Protein AF-A0A3B9WRU8-F1 (afdb_monomer)

pLDDT: mean 77.59, std 15.89, range [41.5, 97.25]

Solvent-accessible surface area (backbone atoms only — not comparable to full-atom values): 5248 Å² total; per-residue (Å²): 134,87,85,60,72,86,74,45,99,39,64,89,40,78,70,48,39,54,50,51,56,61,52,71,75,49,79,73,84,60,57,68,58,54,49,52,52,49,48,37,61,75,38,74,68,44,97,66,76,80,82,76,59,68,67,61,54,55,51,48,65,65,44,48,62,54,52,48,51,52,48,28,68,75,66,73,45,86,76,76,85,129

Sequence (82 aa):
MSNNPDEQPFSGIPLFGDLAKAMAGQGPLQWDVARQVAISTATNGTNTEANVDPSSRVGLEQLAPIADMHVRNYTGLTTGSG

Mean predicted aligned error: 13.51 Å

Secondary structure (DSSP, 8-state):
----GGG-TTTTSHHHHHHHHHHHTSSS--HHHHHHHHHHHHTTT-S-PPPPPHHHHHHHHHHHHHHHHHHHHHH-S--S--

Structure (mmCIF, N/CA/C/O backbone):
data_AF-A0A3B9WRU8-F1
#
_entry.id   AF-A0A3B9WRU8-F1
#
loop_
_atom_site.group_PDB
_atom_site.id
_atom_site.type_symbol
_atom_site.label_atom_id
_atom_site.label_alt_id
_atom_site.label_comp_id
_atom_site.label_asym_id
_atom_site.label_entity_id
_atom_site.label_seq_id
_atom_site.pdbx_PDB_ins_code
_atom_site.Cartn_x
_atom_site.Cartn_y
_atom_site.Cartn_z
_atom_site.occupancy
_atom_site.B_iso_or_equiv
_atom_site.auth_seq_id
_atom_site.auth_comp_id
_atom_site.auth_asym_id
_atom_site.auth_atom_id
_atom_site.pdbx_PDB_model_num
ATOM 1 N N . MET A 1 1 ? 22.463 -29.451 5.291 1.00 41.50 1 MET A N 1
ATOM 2 C CA . MET A 1 1 ? 21.745 -28.209 4.936 1.00 41.50 1 MET A CA 1
ATOM 3 C C . MET A 1 1 ? 21.335 -28.380 3.482 1.00 41.50 1 MET A C 1
ATOM 5 O O . MET A 1 1 ? 22.220 -28.447 2.641 1.00 41.50 1 MET A O 1
ATOM 9 N N . SER A 1 2 ? 20.057 -28.669 3.223 1.00 44.09 2 SER A N 1
ATOM 10 C CA . SER A 1 2 ? 19.575 -29.047 1.886 1.00 44.09 2 SER A CA 1
ATOM 11 C C . SER A 1 2 ? 19.521 -27.804 1.003 1.00 44.09 2 SER A C 1
ATOM 13 O O . SER A 1 2 ? 18.898 -26.822 1.386 1.00 44.09 2 SER A O 1
ATOM 15 N N . ASN A 1 3 ? 20.214 -27.822 -0.132 1.00 54.88 3 ASN A N 1
ATOM 16 C CA . ASN A 1 3 ? 20.192 -26.749 -1.123 1.00 54.88 3 ASN A CA 1
ATOM 17 C C . ASN A 1 3 ? 19.218 -27.183 -2.227 1.00 54.88 3 ASN A C 1
ATOM 19 O O . ASN A 1 3 ? 19.648 -27.659 -3.276 1.00 54.88 3 ASN A O 1
ATOM 23 N N . ASN A 1 4 ? 17.912 -27.155 -1.932 1.00 51.47 4 ASN A N 1
ATOM 24 C CA . ASN A 1 4 ? 16.877 -27.522 -2.896 1.00 51.47 4 ASN A CA 1
ATOM 25 C C . ASN A 1 4 ? 16.628 -26.329 -3.839 1.00 51.47 4 ASN A C 1
ATOM 27 O O . ASN A 1 4 ? 16.177 -25.278 -3.383 1.00 51.47 4 ASN A O 1
ATOM 31 N N . PRO A 1 5 ? 16.905 -26.450 -5.149 1.00 53.09 5 PRO A N 1
ATOM 32 C CA . PRO A 1 5 ? 16.703 -25.362 -6.112 1.00 53.09 5 PRO A CA 1
ATOM 33 C C . PRO A 1 5 ? 15.221 -24.997 -6.313 1.00 53.09 5 PRO A C 1
ATOM 35 O O . PRO A 1 5 ? 14.923 -23.901 -6.785 1.00 53.09 5 PRO A O 1
ATOM 38 N N . ASP A 1 6 ? 14.306 -25.877 -5.900 1.00 54.66 6 ASP A N 1
ATOM 39 C CA . ASP A 1 6 ? 12.854 -25.669 -5.947 1.00 54.66 6 ASP A CA 1
ATOM 40 C C . ASP A 1 6 ? 12.333 -24.741 -4.833 1.00 54.66 6 ASP A C 1
ATOM 42 O O . ASP A 1 6 ? 11.208 -24.256 -4.910 1.00 54.66 6 ASP A O 1
ATOM 46 N N . GLU A 1 7 ? 13.148 -24.446 -3.814 1.00 56.72 7 GLU A N 1
ATOM 47 C CA . GLU A 1 7 ? 12.805 -23.505 -2.735 1.00 56.72 7 GLU A CA 1
ATOM 48 C C . GLU A 1 7 ? 13.220 -22.058 -3.049 1.00 56.72 7 GLU A C 1
ATOM 50 O O . GLU A 1 7 ? 13.007 -21.162 -2.234 1.00 56.72 7 GLU A O 1
ATOM 55 N N . GLN A 1 8 ? 13.810 -21.795 -4.221 1.00 61.03 8 GLN A N 1
ATOM 56 C CA . GLN A 1 8 ? 14.170 -20.440 -4.628 1.00 61.03 8 GLN A CA 1
ATOM 57 C C . GLN A 1 8 ? 12.938 -19.770 -5.251 1.00 61.03 8 GLN A C 1
ATOM 59 O O . GLN A 1 8 ? 12.560 -20.146 -6.362 1.00 61.03 8 GLN A O 1
ATOM 64 N N . PRO A 1 9 ? 12.327 -18.757 -4.602 1.00 56.38 9 PRO A N 1
ATOM 65 C CA . PRO A 1 9 ? 11.018 -18.193 -4.972 1.00 56.38 9 PRO A CA 1
ATOM 66 C C . PRO A 1 9 ? 10.985 -17.482 -6.341 1.00 56.38 9 PRO A C 1
ATOM 68 O O . PRO A 1 9 ? 9.993 -16.848 -6.693 1.00 56.38 9 PRO A O 1
ATOM 71 N N . PHE A 1 10 ? 1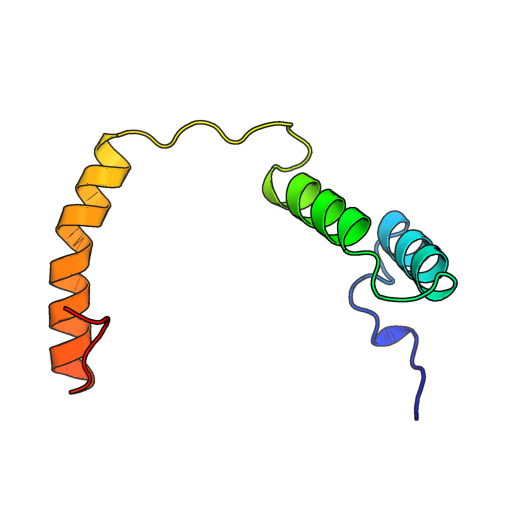2.062 -17.596 -7.122 1.00 59.22 10 PHE A N 1
ATOM 72 C CA . PHE A 1 10 ? 12.268 -16.939 -8.404 1.00 59.22 10 PHE A CA 1
ATOM 73 C C . PHE A 1 10 ? 12.852 -17.855 -9.498 1.00 59.22 10 PHE A C 1
ATOM 75 O O . PHE A 1 10 ? 13.164 -17.369 -10.585 1.00 59.22 10 PHE A O 1
ATOM 82 N N . SER A 1 11 ? 12.990 -19.168 -9.259 1.00 56.59 11 SER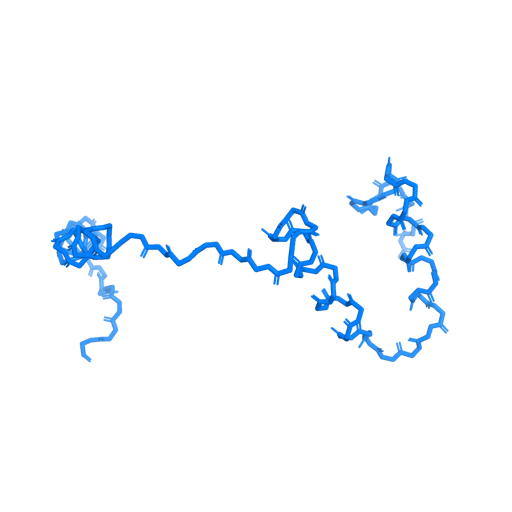 A N 1
ATOM 83 C CA . SER A 1 11 ? 13.576 -20.125 -10.221 1.00 56.59 11 SER A CA 1
ATOM 84 C C . SER A 1 11 ? 12.779 -20.276 -11.529 1.00 56.59 11 SER A C 1
ATOM 86 O O . SER A 1 11 ? 13.334 -20.699 -12.540 1.00 56.59 11 SER A O 1
ATOM 88 N N . GLY A 1 12 ? 11.498 -19.888 -11.535 1.00 54.41 12 GLY A N 1
ATOM 89 C CA . GLY A 1 12 ? 10.615 -19.913 -12.708 1.00 54.41 12 GLY A CA 1
ATOM 90 C C . GLY A 1 12 ? 10.605 -18.637 -13.559 1.00 54.41 12 GLY A C 1
ATOM 91 O O . GLY A 1 12 ? 9.917 -18.608 -14.577 1.00 54.41 12 GLY A O 1
ATOM 92 N N . ILE A 1 13 ? 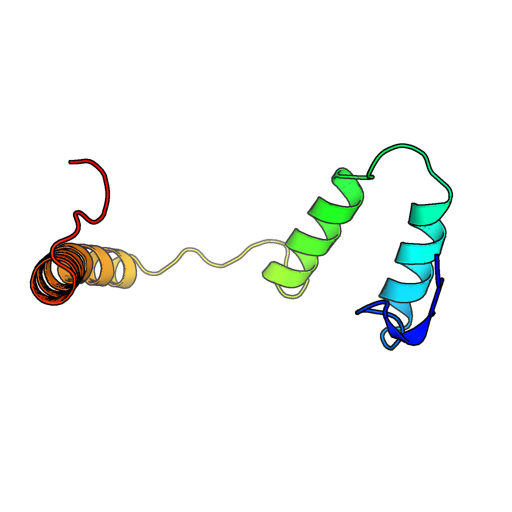11.337 -17.582 -13.174 1.00 60.56 13 ILE A N 1
ATOM 93 C CA . ILE A 1 13 ? 11.436 -16.339 -13.954 1.00 60.56 13 ILE A CA 1
ATOM 94 C C . ILE A 1 13 ? 12.874 -16.242 -14.486 1.00 60.56 13 ILE A C 1
ATOM 96 O O . ILE A 1 13 ? 13.777 -15.959 -13.696 1.00 60.56 13 ILE A O 1
ATOM 100 N N . PRO A 1 14 ? 13.117 -16.460 -15.797 1.00 58.12 14 PRO A N 1
ATOM 101 C CA . PRO A 1 14 ? 14.466 -16.606 -16.363 1.00 58.12 14 PRO A CA 1
ATOM 102 C C . PRO A 1 14 ? 15.432 -15.478 -15.978 1.00 58.12 14 PRO A C 1
ATOM 104 O O . PRO A 1 14 ? 16.607 -15.720 -15.733 1.00 58.12 14 PRO A O 1
ATOM 107 N N . LEU A 1 15 ? 14.921 -14.250 -15.839 1.00 67.56 15 LEU A N 1
ATOM 108 C CA . LEU A 1 15 ? 15.714 -13.087 -15.444 1.00 67.56 15 LEU A CA 1
ATOM 109 C C . LEU A 1 15 ? 16.167 -13.124 -13.973 1.00 67.56 15 LEU A C 1
ATOM 111 O O . LEU A 1 15 ? 17.283 -12.717 -13.663 1.00 67.56 15 LEU A O 1
ATOM 115 N N . PHE A 1 16 ? 15.325 -13.604 -13.055 1.00 61.91 16 PHE A N 1
ATOM 116 C CA . PHE A 1 16 ? 15.620 -13.559 -11.621 1.00 61.91 16 PHE A CA 1
ATOM 117 C C . PHE A 1 16 ? 16.510 -14.717 -11.163 1.00 61.91 16 PHE A C 1
ATOM 119 O O . PHE A 1 16 ? 17.324 -14.524 -10.262 1.00 61.91 16 PHE A O 1
ATOM 126 N N . GLY A 1 17 ? 16.399 -15.896 -11.784 1.00 64.25 17 GLY A N 1
ATOM 127 C CA . GLY A 1 17 ? 17.266 -17.041 -11.481 1.00 64.25 17 GLY A CA 1
ATOM 128 C C . GLY A 1 17 ? 18.735 -16.791 -11.842 1.00 64.25 17 GLY A C 1
ATOM 129 O O . GLY A 1 17 ? 19.635 -17.118 -11.064 1.00 64.25 17 GLY A O 1
ATOM 130 N N . ASP A 1 18 ? 18.982 -16.141 -12.982 1.00 68.06 18 ASP A N 1
ATOM 131 C CA . ASP A 1 18 ? 20.333 -15.771 -13.413 1.00 68.06 18 ASP A CA 1
ATOM 132 C C . ASP A 1 18 ? 20.891 -14.588 -12.607 1.00 68.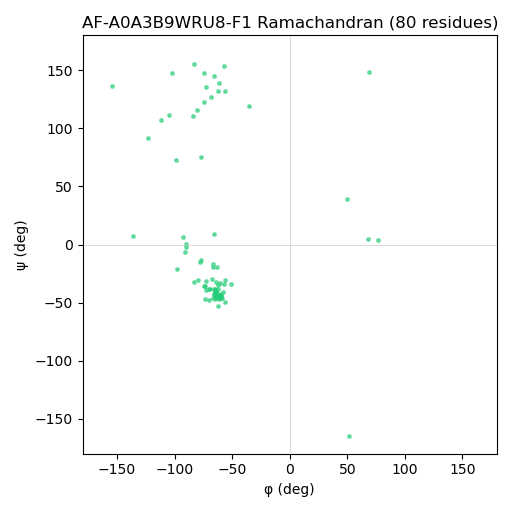06 18 ASP A C 1
ATOM 134 O O . ASP A 1 18 ? 22.067 -14.595 -12.238 1.00 68.06 18 ASP A O 1
ATOM 138 N N . LEU A 1 19 ? 20.040 -13.626 -12.222 1.00 66.38 19 LEU A N 1
ATOM 139 C CA . LEU A 1 19 ? 20.411 -12.547 -11.300 1.00 66.38 19 LEU A CA 1
ATOM 140 C C . LEU A 1 19 ? 20.780 -13.098 -9.912 1.00 66.38 19 LEU A C 1
ATOM 142 O O . LEU A 1 19 ? 21.787 -12.700 -9.332 1.00 66.38 19 LEU A O 1
ATOM 146 N N . ALA A 1 20 ? 20.006 -14.051 -9.387 1.00 66.25 20 ALA A N 1
ATOM 147 C CA . ALA A 1 20 ? 20.270 -14.690 -8.100 1.00 66.25 20 ALA A CA 1
ATOM 148 C C . ALA A 1 20 ? 21.597 -15.465 -8.104 1.00 66.25 20 ALA A C 1
ATOM 150 O O . ALA A 1 20 ? 22.376 -15.350 -7.157 1.00 66.25 20 ALA A O 1
ATOM 151 N N . LYS A 1 21 ? 21.905 -16.192 -9.187 1.00 67.50 21 LYS A N 1
ATOM 152 C CA . LYS A 1 21 ? 23.209 -16.855 -9.363 1.00 67.50 21 LYS A CA 1
ATOM 153 C C . LYS A 1 21 ? 24.366 -15.864 -9.474 1.00 67.50 21 LYS A C 1
ATOM 155 O O . LYS A 1 21 ? 25.413 -16.104 -8.878 1.00 67.50 21 LYS A O 1
ATOM 160 N N . ALA A 1 22 ? 24.187 -14.759 -10.198 1.00 64.25 22 ALA A N 1
ATOM 161 C CA . ALA A 1 22 ? 25.204 -13.715 -10.318 1.00 64.25 22 ALA A CA 1
ATOM 162 C C . ALA A 1 22 ? 25.473 -13.015 -8.971 1.00 64.25 22 ALA A C 1
ATOM 164 O O . ALA A 1 22 ? 26.624 -12.752 -8.629 1.00 64.25 22 ALA A O 1
ATOM 165 N N . MET A 1 23 ? 24.428 -12.790 -8.167 1.00 62.03 23 MET A N 1
ATOM 166 C CA . MET A 1 23 ? 24.543 -12.202 -6.830 1.00 62.03 23 MET A CA 1
ATOM 167 C C . MET A 1 23 ? 25.151 -13.159 -5.795 1.00 62.03 23 MET A C 1
ATOM 169 O O . MET A 1 23 ? 25.849 -12.704 -4.893 1.00 62.03 23 MET A O 1
ATOM 173 N N . ALA A 1 24 ? 24.937 -14.472 -5.931 1.00 64.50 24 ALA A N 1
ATOM 174 C CA . ALA A 1 24 ? 25.441 -15.480 -4.994 1.00 64.50 24 ALA A CA 1
ATOM 175 C C . ALA A 1 24 ? 26.979 -15.616 -4.984 1.00 64.50 24 ALA A C 1
ATOM 177 O O . ALA A 1 24 ? 27.538 -16.138 -4.021 1.00 64.50 24 ALA A O 1
ATOM 178 N N . GLY A 1 25 ? 27.669 -15.153 -6.034 1.00 62.69 25 GLY A N 1
ATOM 179 C CA . GLY A 1 25 ? 29.133 -15.199 -6.144 1.00 62.69 25 GLY A CA 1
ATOM 180 C C . GLY A 1 25 ? 29.873 -13.960 -5.620 1.00 62.69 25 GLY A C 1
ATOM 181 O O . GLY A 1 25 ? 31.102 -13.961 -5.587 1.00 62.69 25 GLY A O 1
ATOM 182 N N . GLN A 1 26 ? 29.163 -12.898 -5.229 1.00 58.12 26 GLN A N 1
ATOM 183 C CA . GLN A 1 26 ? 29.743 -11.585 -4.929 1.00 58.12 26 GLN A CA 1
ATOM 184 C C . GLN A 1 26 ? 29.402 -11.126 -3.507 1.00 58.12 26 GLN A C 1
ATOM 186 O O . GLN A 1 26 ? 28.416 -10.428 -3.312 1.00 58.12 26 GLN A O 1
ATOM 191 N N . GLY A 1 27 ? 30.273 -11.455 -2.546 1.00 62.66 27 GLY A N 1
ATOM 192 C CA . GLY A 1 27 ? 30.424 -10.719 -1.282 1.00 62.66 27 GLY A CA 1
ATOM 193 C C . GLY A 1 27 ? 29.141 -10.459 -0.464 1.00 62.66 27 GLY A C 1
ATOM 194 O O . GLY A 1 27 ? 28.132 -11.131 -0.651 1.00 62.66 27 GLY A O 1
ATOM 195 N N . PRO A 1 28 ? 29.175 -9.538 0.518 1.00 67.25 28 PRO A N 1
ATOM 196 C CA . PRO A 1 28 ? 27.997 -9.185 1.311 1.00 67.25 28 PRO A CA 1
ATOM 197 C C . PRO A 1 28 ? 26.834 -8.694 0.436 1.00 67.25 28 PRO A C 1
ATOM 199 O O . PRO A 1 28 ? 27.050 -8.166 -0.652 1.00 67.25 28 PRO A O 1
ATOM 202 N N . LEU A 1 29 ? 25.608 -8.873 0.946 1.00 68.88 29 LEU A N 1
ATOM 203 C CA . LEU A 1 29 ? 24.335 -8.582 0.276 1.00 68.88 29 LEU A CA 1
ATOM 204 C C . LEU A 1 29 ? 24.416 -7.340 -0.631 1.00 68.88 29 LEU A C 1
ATOM 206 O O . LEU A 1 29 ? 24.668 -6.229 -0.156 1.00 68.88 29 LEU A O 1
ATOM 210 N N . GLN A 1 30 ? 24.173 -7.523 -1.930 1.00 76.19 30 GLN A N 1
ATOM 211 C CA . GLN A 1 30 ? 24.208 -6.437 -2.910 1.00 76.19 30 GLN A CA 1
ATOM 212 C C . GLN A 1 30 ? 22.939 -5.576 -2.818 1.00 76.19 30 GLN A C 1
ATOM 214 O O . GLN A 1 30 ? 22.029 -5.669 -3.642 1.00 76.19 30 GLN A O 1
ATOM 219 N N . TRP A 1 31 ? 22.869 -4.734 -1.784 1.00 81.31 31 TRP A N 1
ATOM 220 C CA . TRP A 1 31 ? 21.723 -3.868 -1.484 1.00 81.31 31 TRP A CA 1
ATOM 221 C C . TRP A 1 31 ? 21.322 -2.942 -2.634 1.00 81.31 31 TRP A C 1
ATOM 223 O O . TRP A 1 31 ? 20.140 -2.635 -2.781 1.00 81.31 31 TRP A O 1
ATOM 233 N N . ASP A 1 32 ? 22.274 -2.521 -3.464 1.00 81.56 32 ASP A N 1
ATOM 234 C CA . ASP A 1 32 ? 21.979 -1.674 -4.620 1.00 81.56 32 ASP A CA 1
ATOM 235 C C . ASP A 1 32 ? 21.206 -2.432 -5.703 1.00 81.56 32 ASP A C 1
ATOM 237 O O . ASP A 1 32 ? 20.251 -1.888 -6.259 1.00 81.56 32 ASP A O 1
ATOM 241 N N . VAL A 1 33 ? 21.535 -3.707 -5.931 1.00 83.44 33 VAL A N 1
ATOM 242 C CA . VAL A 1 33 ? 20.779 -4.573 -6.848 1.00 83.44 33 VAL A CA 1
ATOM 243 C C . VAL A 1 33 ? 19.384 -4.836 -6.286 1.00 83.44 33 VAL A C 1
ATOM 245 O O . VAL A 1 33 ? 18.394 -4.650 -6.991 1.00 83.44 33 VAL A O 1
ATOM 248 N N . ALA A 1 34 ? 19.278 -5.172 -4.996 1.00 84.19 34 ALA A N 1
ATOM 249 C CA . ALA A 1 34 ? 17.985 -5.362 -4.338 1.00 84.19 34 ALA A CA 1
ATOM 250 C C . ALA A 1 34 ? 17.097 -4.106 -4.431 1.00 84.19 34 ALA A C 1
ATOM 252 O O . ALA A 1 34 ? 15.904 -4.209 -4.716 1.00 84.19 34 ALA A O 1
ATOM 253 N N . ARG A 1 35 ? 17.677 -2.909 -4.263 1.00 85.88 35 ARG A N 1
ATOM 254 C CA . ARG A 1 35 ? 16.964 -1.633 -4.409 1.00 85.88 35 ARG A CA 1
ATOM 255 C C . ARG A 1 35 ? 16.476 -1.411 -5.840 1.00 85.88 35 ARG A C 1
ATOM 257 O O . ARG A 1 35 ? 15.327 -1.021 -6.023 1.00 85.88 35 ARG A O 1
ATOM 264 N N . GLN A 1 36 ? 17.312 -1.661 -6.848 1.00 84.75 36 GLN A N 1
ATOM 265 C CA . GLN A 1 36 ? 16.920 -1.507 -8.255 1.00 84.75 36 GLN A CA 1
ATOM 266 C C . GLN A 1 36 ? 15.800 -2.479 -8.650 1.00 84.75 36 GLN A C 1
ATOM 268 O O . GLN A 1 36 ? 14.849 -2.092 -9.331 1.00 84.75 36 GLN A O 1
ATOM 273 N N . VAL A 1 37 ? 15.864 -3.724 -8.171 1.00 85.94 37 VAL A N 1
ATOM 274 C CA . VAL A 1 37 ? 14.802 -4.720 -8.375 1.00 85.94 37 VAL A CA 1
ATOM 275 C C . VAL A 1 37 ? 13.505 -4.289 -7.686 1.00 85.94 37 VAL A C 1
ATOM 277 O O . VAL A 1 37 ? 12.442 -4.332 -8.302 1.00 85.94 37 VAL A O 1
ATOM 280 N N . ALA A 1 3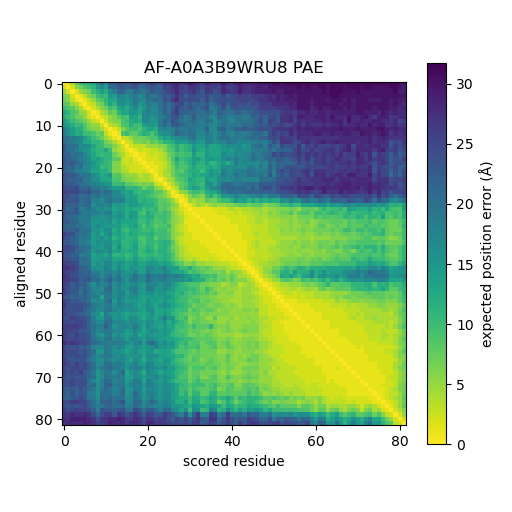8 ? 13.576 -3.814 -6.439 1.00 85.88 38 ALA A N 1
ATOM 281 C CA . ALA A 1 38 ? 12.406 -3.328 -5.713 1.00 85.88 38 ALA A CA 1
ATOM 282 C C . ALA A 1 38 ? 11.745 -2.132 -6.415 1.00 85.88 38 ALA A C 1
ATOM 284 O O . ALA A 1 38 ? 10.532 -2.144 -6.599 1.00 85.88 38 ALA A O 1
ATOM 285 N N . ILE A 1 39 ? 12.531 -1.143 -6.862 1.00 86.88 39 ILE A N 1
ATOM 286 C CA . ILE A 1 39 ? 12.014 0.024 -7.596 1.00 86.88 39 ILE A CA 1
ATOM 287 C C . ILE A 1 39 ? 11.360 -0.423 -8.903 1.00 86.88 39 ILE A C 1
ATOM 289 O O . ILE A 1 39 ? 10.197 -0.114 -9.121 1.00 86.88 39 ILE A O 1
ATOM 293 N N . SER A 1 40 ? 12.064 -1.194 -9.738 1.00 86.25 40 SER A N 1
ATOM 294 C CA . SER A 1 40 ? 11.529 -1.642 -11.034 1.00 86.25 40 SER A CA 1
ATOM 295 C C . SER A 1 40 ? 10.262 -2.490 -10.902 1.00 86.25 40 SER A C 1
ATOM 297 O O . SER A 1 40 ? 9.374 -2.397 -11.747 1.00 86.25 40 SER A O 1
ATOM 299 N N . THR A 1 41 ? 10.149 -3.282 -9.834 1.00 86.69 41 THR A N 1
ATOM 300 C CA . THR A 1 41 ? 8.943 -4.070 -9.552 1.00 86.69 41 THR A CA 1
ATOM 301 C C . THR A 1 41 ? 7.801 -3.183 -9.060 1.00 86.69 41 THR A C 1
ATOM 303 O O . THR A 1 41 ? 6.690 -3.300 -9.572 1.00 86.69 41 THR A O 1
ATOM 306 N N . ALA A 1 42 ? 8.066 -2.284 -8.105 1.00 86.00 42 ALA A N 1
ATOM 307 C CA . ALA A 1 4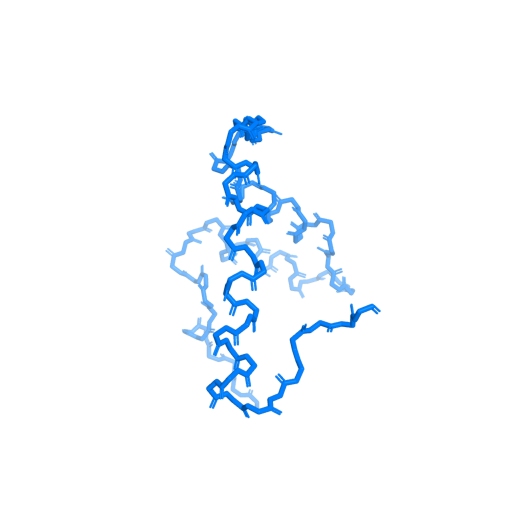2 ? 7.058 -1.396 -7.521 1.00 86.00 42 ALA A CA 1
ATOM 308 C C . ALA A 1 42 ? 6.452 -0.447 -8.562 1.00 86.00 42 ALA A C 1
ATOM 310 O O . ALA A 1 42 ? 5.249 -0.231 -8.572 1.00 86.00 42 ALA A O 1
ATOM 311 N N . THR A 1 43 ? 7.269 0.059 -9.484 1.00 86.75 43 THR A N 1
ATOM 312 C CA . THR A 1 43 ? 6.830 1.018 -10.502 1.00 86.75 43 THR A CA 1
ATOM 313 C C . THR A 1 43 ? 6.384 0.364 -11.812 1.00 86.75 43 THR A C 1
ATOM 315 O O . THR A 1 43 ? 6.163 1.066 -12.803 1.00 86.75 43 THR A O 1
ATOM 318 N N . ASN A 1 44 ? 6.306 -0.973 -11.875 1.00 82.94 44 ASN A N 1
ATOM 319 C CA . ASN A 1 44 ? 6.072 -1.730 -13.111 1.00 82.94 44 ASN A CA 1
ATOM 320 C C . ASN A 1 44 ? 7.007 -1.307 -14.268 1.00 82.94 44 ASN A C 1
ATOM 322 O O . ASN A 1 44 ? 6.588 -1.196 -15.420 1.00 82.94 44 ASN A O 1
ATOM 326 N N . GLY A 1 45 ? 8.277 -1.033 -13.962 1.00 74.00 45 GLY A N 1
ATOM 327 C CA . GLY A 1 45 ? 9.285 -0.600 -14.932 1.00 74.00 45 GLY A CA 1
ATOM 328 C C . GLY A 1 45 ? 9.177 0.866 -15.364 1.00 74.00 45 GLY A C 1
ATOM 329 O O . GLY A 1 45 ? 9.948 1.301 -16.218 1.00 74.00 45 GLY A O 1
ATOM 330 N N . THR A 1 46 ? 8.260 1.646 -14.788 1.00 76.38 46 THR A N 1
ATOM 331 C CA . THR A 1 46 ? 8.217 3.101 -14.984 1.00 76.38 46 THR A CA 1
ATOM 332 C C . THR A 1 46 ? 9.195 3.802 -14.037 1.00 76.38 46 THR A C 1
ATOM 334 O O . THR A 1 46 ? 9.559 3.275 -12.991 1.00 76.38 46 THR A O 1
ATOM 337 N N . ASN A 1 47 ? 9.673 4.997 -14.378 1.00 70.00 47 ASN A N 1
ATOM 338 C CA . ASN A 1 47 ? 10.646 5.685 -13.517 1.00 70.00 47 ASN A CA 1
ATOM 339 C C . ASN A 1 47 ? 10.003 6.362 -12.293 1.00 70.00 47 ASN A C 1
ATOM 341 O O . ASN A 1 47 ? 10.721 6.756 -11.377 1.00 70.00 47 ASN A O 1
ATOM 345 N N . THR A 1 48 ? 8.678 6.540 -12.280 1.00 78.06 48 THR A N 1
ATOM 346 C CA . THR A 1 48 ? 7.967 7.314 -11.253 1.00 78.06 48 THR A CA 1
ATOM 347 C C . THR A 1 48 ? 6.523 6.848 -11.106 1.00 78.06 48 THR A C 1
ATOM 349 O O . THR A 1 48 ? 5.821 6.723 -12.109 1.00 78.06 48 THR A O 1
ATOM 352 N N . GLU A 1 49 ? 6.041 6.714 -9.872 1.00 82.00 49 GLU A N 1
ATOM 353 C CA . GLU A 1 49 ? 4.600 6.662 -9.609 1.00 82.00 49 GLU A CA 1
ATOM 354 C C . GLU A 1 49 ? 3.978 8.059 -9.748 1.00 82.00 49 GLU A C 1
ATOM 356 O O . GLU A 1 49 ? 4.615 9.076 -9.457 1.00 82.00 49 GLU A O 1
ATOM 361 N N . ALA A 1 50 ? 2.724 8.122 -10.199 1.00 84.50 50 ALA A N 1
ATOM 362 C CA . ALA A 1 50 ? 1.984 9.377 -10.219 1.00 84.50 50 ALA A CA 1
ATOM 363 C C . ALA A 1 50 ? 1.739 9.866 -8.785 1.00 84.50 50 ALA A C 1
ATOM 365 O O . ALA A 1 50 ? 1.494 9.072 -7.875 1.00 84.50 50 ALA A O 1
ATOM 366 N N . ASN A 1 51 ? 1.763 11.185 -8.579 1.00 87.25 51 ASN A N 1
ATOM 367 C CA . ASN A 1 51 ? 1.386 11.728 -7.280 1.00 87.25 51 ASN A CA 1
ATOM 368 C C . ASN A 1 51 ? -0.078 11.374 -6.974 1.00 87.25 51 ASN A C 1
ATOM 370 O O . ASN A 1 51 ? -0.959 11.576 -7.809 1.00 87.25 51 ASN A O 1
ATOM 374 N N . VAL A 1 52 ? -0.320 10.875 -5.762 1.00 89.38 52 VAL A N 1
ATOM 375 C CA . VAL A 1 52 ? -1.658 10.518 -5.283 1.00 89.38 52 VAL A CA 1
ATOM 376 C C . VAL A 1 52 ? -2.553 11.755 -5.250 1.00 89.38 52 VAL A C 1
ATOM 378 O O . VAL A 1 52 ? -2.124 12.824 -4.801 1.00 89.38 52 VAL A O 1
ATOM 381 N N . ASP A 1 53 ? -3.806 11.588 -5.676 1.00 94.31 53 ASP A N 1
ATOM 382 C CA . ASP A 1 53 ? -4.816 12.640 -5.640 1.00 94.31 53 ASP A CA 1
ATOM 383 C C . ASP A 1 53 ? -4.999 13.206 -4.210 1.00 94.31 53 ASP A C 1
ATOM 385 O O . ASP A 1 53 ? -5.142 12.431 -3.254 1.00 94.31 53 ASP A O 1
ATOM 389 N N . P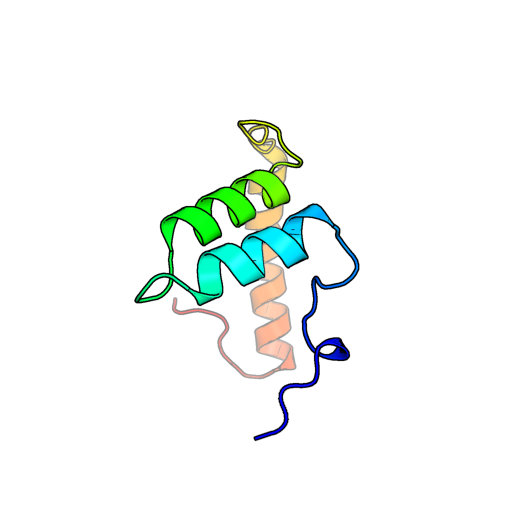RO A 1 54 ? -5.014 14.542 -4.022 1.00 94.06 54 PRO A N 1
ATOM 390 C CA . PRO A 1 54 ? -5.127 15.144 -2.696 1.00 94.06 54 PRO A CA 1
ATOM 391 C C . PRO A 1 54 ? -6.372 14.712 -1.915 1.00 94.06 54 PRO A C 1
ATOM 393 O O . PRO A 1 54 ? -6.292 14.552 -0.698 1.00 94.06 54 PRO A O 1
ATOM 396 N N . SER A 1 55 ? -7.506 14.474 -2.582 1.00 95.81 55 SER A N 1
ATOM 397 C CA . SER A 1 55 ? -8.735 14.054 -1.899 1.00 95.81 55 SER A CA 1
ATOM 398 C C . SER A 1 55 ? -8.613 12.649 -1.308 1.00 95.81 55 SER A C 1
ATOM 400 O O . SER A 1 55 ? -9.163 12.385 -0.240 1.00 95.81 55 SER A O 1
ATOM 402 N N . SER A 1 56 ? -7.808 11.775 -1.925 1.00 94.94 56 SER A N 1
ATOM 403 C CA . SER A 1 56 ? -7.514 10.444 -1.379 1.00 94.94 56 SER A CA 1
ATOM 404 C C . SER A 1 56 ? -6.751 10.537 -0.056 1.00 94.94 56 SER A C 1
ATOM 406 O O . SER A 1 56 ? -7.038 9.790 0.878 1.00 94.94 56 SER A O 1
ATOM 408 N N . ARG A 1 57 ? -5.816 11.492 0.059 1.00 92.25 57 ARG A N 1
ATOM 409 C CA . ARG A 1 57 ? -5.076 11.743 1.309 1.00 92.25 57 ARG A CA 1
ATOM 410 C C . ARG A 1 57 ? -6.012 12.240 2.410 1.00 92.25 57 ARG A C 1
ATOM 412 O O . ARG A 1 57 ? -6.012 11.676 3.498 1.00 92.25 57 ARG A O 1
ATOM 419 N N . VAL A 1 58 ? -6.867 13.215 2.092 1.00 96.06 58 VAL A N 1
ATOM 420 C CA . VAL A 1 58 ? -7.874 13.746 3.028 1.00 96.06 58 VAL A CA 1
ATOM 421 C C . VAL A 1 58 ? -8.837 12.650 3.493 1.00 96.06 58 VAL A C 1
ATOM 423 O O . VAL A 1 58 ? -9.140 12.558 4.679 1.00 96.06 58 VAL A O 1
ATOM 426 N N . GLY A 1 59 ? -9.290 11.782 2.584 1.00 96.62 59 GLY A N 1
ATOM 427 C CA . GL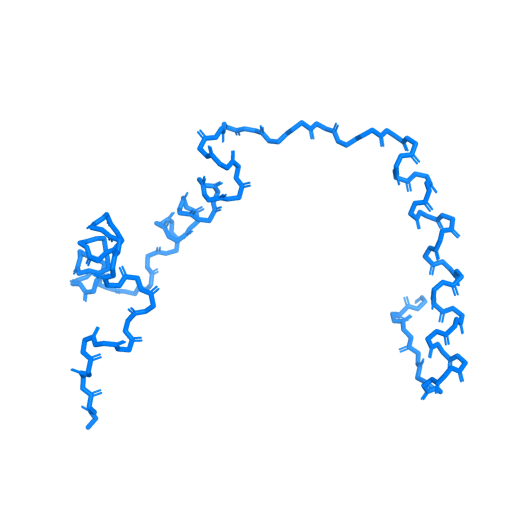Y A 1 59 ? -10.158 10.657 2.932 1.00 96.62 59 GLY A CA 1
ATOM 428 C C . GLY A 1 59 ? -9.501 9.689 3.919 1.00 96.62 59 GLY A C 1
ATOM 429 O O . GLY A 1 59 ? -10.125 9.293 4.901 1.00 96.62 59 GLY A O 1
ATOM 430 N N . LEU A 1 60 ? -8.225 9.348 3.711 1.00 95.56 60 LEU A N 1
ATOM 431 C CA . LEU A 1 60 ? -7.478 8.492 4.639 1.00 95.56 60 LEU A CA 1
ATOM 432 C C . LEU A 1 60 ? -7.278 9.153 6.007 1.00 95.56 60 LEU A C 1
ATOM 434 O O . LEU A 1 60 ? -7.443 8.483 7.023 1.00 95.56 60 LEU A O 1
ATOM 438 N N . GLU A 1 61 ? -6.984 10.453 6.053 1.00 94.50 61 GLU A N 1
ATOM 439 C CA . GLU A 1 61 ? -6.855 11.202 7.311 1.00 94.50 61 GLU A CA 1
ATOM 440 C C . GLU A 1 61 ? -8.162 11.239 8.111 1.00 94.50 61 GLU A C 1
ATOM 442 O O . GLU A 1 61 ? -8.133 11.177 9.337 1.00 94.50 61 GLU A O 1
ATOM 447 N N . GLN A 1 62 ? -9.314 11.287 7.440 1.00 96.25 62 GLN A N 1
ATOM 448 C CA . GLN A 1 62 ? -10.622 11.220 8.099 1.00 96.25 62 GLN A CA 1
ATOM 449 C C . GLN A 1 62 ? -10.952 9.809 8.602 1.00 96.25 62 GLN A C 1
ATOM 451 O O . GLN A 1 62 ? -11.566 9.651 9.658 1.00 96.25 62 GLN A O 1
ATOM 456 N N . LEU A 1 63 ? -10.543 8.777 7.860 1.00 96.31 63 LEU A N 1
ATOM 457 C CA . LEU A 1 63 ? -10.809 7.380 8.205 1.00 96.31 63 LEU A CA 1
ATOM 458 C C . LEU A 1 63 ? -9.852 6.831 9.270 1.00 96.31 63 LEU A C 1
ATOM 460 O O . LEU A 1 63 ? -10.255 5.973 10.055 1.00 96.31 63 LEU A O 1
ATOM 464 N N . ALA A 1 64 ? -8.610 7.312 9.332 1.00 94.94 64 ALA A N 1
ATOM 465 C CA . ALA A 1 64 ? -7.594 6.783 10.239 1.00 94.94 64 ALA A CA 1
ATOM 466 C C . ALA A 1 64 ? -7.989 6.872 11.732 1.00 94.94 64 ALA A C 1
ATOM 468 O O . ALA A 1 64 ? -7.892 5.847 12.407 1.00 94.94 64 ALA A O 1
ATOM 469 N N . PRO A 1 65 ? -8.519 7.996 12.262 1.00 93.50 65 PRO A N 1
ATOM 470 C CA . PRO A 1 65 ? -8.989 8.074 13.650 1.00 93.50 65 PRO A CA 1
ATOM 471 C C . PRO A 1 65 ? -10.173 7.147 13.947 1.00 93.50 65 PRO A C 1
ATOM 473 O O . PRO A 1 65 ? -10.309 6.633 15.056 1.00 93.50 65 PRO A O 1
ATOM 476 N N . ILE A 1 66 ? -11.040 6.917 12.956 1.00 95.88 66 ILE A N 1
ATOM 477 C CA . ILE A 1 66 ? -12.193 6.020 13.090 1.00 95.88 66 ILE A CA 1
ATOM 478 C C . ILE A 1 66 ? -11.703 4.573 13.185 1.00 95.88 66 ILE A C 1
ATOM 480 O O . ILE A 1 66 ? -12.103 3.839 14.089 1.00 95.88 66 ILE A O 1
ATOM 484 N N . ALA A 1 67 ? -10.801 4.174 12.285 1.00 94.75 67 ALA A N 1
ATOM 485 C CA . ALA A 1 67 ? -10.178 2.856 12.308 1.00 94.75 67 ALA A CA 1
ATOM 486 C C . ALA A 1 67 ? -9.414 2.617 13.621 1.00 94.75 67 ALA A C 1
ATOM 488 O O . ALA A 1 67 ? -9.579 1.570 14.243 1.00 94.75 67 ALA A O 1
ATOM 489 N N . ASP A 1 68 ? -8.650 3.609 14.078 1.00 94.00 68 ASP A N 1
ATOM 490 C CA . ASP A 1 68 ? -7.939 3.594 15.357 1.00 94.00 68 ASP A CA 1
ATOM 491 C C . ASP A 1 68 ? -8.886 3.342 16.543 1.00 94.00 68 ASP A C 1
ATOM 493 O O . ASP A 1 68 ? -8.662 2.422 17.333 1.00 94.00 68 ASP A O 1
ATOM 497 N N . MET A 1 69 ? -10.001 4.077 16.621 1.00 95.12 69 MET A N 1
ATOM 498 C CA . MET A 1 69 ? -11.023 3.875 17.653 1.00 95.12 69 MET A CA 1
ATOM 499 C C . MET A 1 69 ? -11.593 2.452 17.624 1.00 95.12 69 MET A C 1
ATOM 501 O O . MET A 1 69 ? -11.693 1.809 18.671 1.00 95.12 69 MET A O 1
ATOM 505 N N . HIS A 1 70 ? -11.932 1.932 16.441 1.00 95.62 70 HIS A N 1
ATOM 506 C CA . HIS A 1 70 ? -12.489 0.585 16.313 1.00 95.62 70 HIS A CA 1
ATOM 507 C C . HIS A 1 70 ? -11.490 -0.506 16.710 1.00 95.62 70 HIS A C 1
ATOM 509 O O . HIS A 1 70 ? -11.868 -1.440 17.420 1.00 95.62 70 HIS A O 1
ATOM 515 N N . VAL A 1 71 ? -10.224 -0.389 16.298 1.00 95.62 71 VAL A N 1
ATOM 516 C CA . VAL A 1 71 ? -9.187 -1.362 16.664 1.00 95.62 71 VAL A CA 1
ATOM 517 C C . VAL A 1 71 ? -8.932 -1.328 18.167 1.00 95.62 71 VAL A C 1
ATOM 519 O O . VAL A 1 71 ? -8.892 -2.388 18.790 1.00 95.62 71 VAL A O 1
ATOM 522 N N . ARG A 1 72 ? -8.842 -0.141 18.778 1.00 95.00 72 ARG A N 1
ATOM 523 C CA . ARG A 1 72 ? -8.683 0.005 20.236 1.00 95.00 72 ARG A CA 1
ATOM 524 C C . ARG A 1 72 ? -9.854 -0.593 21.001 1.00 95.00 72 ARG A C 1
ATOM 526 O O . ARG A 1 72 ? -9.640 -1.320 21.964 1.00 95.00 72 ARG A O 1
ATOM 533 N N . ASN A 1 73 ? -11.080 -0.333 20.554 1.00 95.25 73 ASN A N 1
ATOM 534 C CA . ASN A 1 73 ? -12.284 -0.888 21.167 1.00 95.25 73 ASN A CA 1
ATOM 535 C C . ASN A 1 73 ? -12.289 -2.426 21.099 1.00 95.25 73 ASN A C 1
ATOM 537 O O . ASN A 1 73 ? -12.509 -3.093 22.104 1.00 95.25 73 ASN A O 1
ATOM 541 N N . TYR A 1 74 ? -11.978 -2.995 19.933 1.00 97.25 74 TYR A N 1
ATOM 542 C CA . TYR A 1 74 ? -12.020 -4.443 19.737 1.00 97.25 74 TYR A CA 1
ATOM 543 C C . TYR A 1 74 ? -10.872 -5.189 20.431 1.00 97.25 74 TYR A C 1
ATOM 545 O O . TYR A 1 74 ? -11.065 -6.283 20.955 1.00 97.25 74 TYR A O 1
ATOM 553 N N . THR A 1 75 ? -9.667 -4.617 20.414 1.00 95.19 75 THR A N 1
ATOM 554 C CA . THR A 1 75 ? -8.451 -5.299 20.888 1.00 95.19 75 THR A CA 1
ATOM 555 C C . THR A 1 75 ? -8.064 -4.935 22.317 1.00 95.19 75 THR A C 1
ATOM 557 O O . THR A 1 75 ? -7.306 -5.671 22.942 1.00 95.19 75 THR A O 1
ATOM 560 N N . GLY A 1 76 ? -8.531 -3.796 22.837 1.00 94.19 76 GLY A N 1
ATOM 561 C CA . GLY A 1 76 ? -8.070 -3.231 24.108 1.00 94.19 76 GLY A CA 1
ATOM 562 C C . GLY A 1 76 ? -6.621 -2.725 24.082 1.00 94.19 76 GLY A C 1
ATOM 563 O O . GLY A 1 76 ? -6.101 -2.317 25.120 1.00 94.19 76 GLY A O 1
ATOM 564 N N . LEU A 1 77 ? -5.957 -2.751 22.922 1.00 93.56 77 LEU A N 1
ATOM 565 C CA . LEU A 1 77 ? -4.574 -2.320 22.745 1.00 93.56 77 LEU A CA 1
ATOM 566 C C . LEU A 1 77 ? -4.524 -0.939 22.098 1.00 93.56 77 LEU A C 1
ATOM 568 O O . LEU A 1 77 ? -5.361 -0.591 21.270 1.00 93.56 77 LEU A O 1
ATOM 572 N N . THR A 1 78 ? -3.506 -0.160 22.451 1.00 86.88 78 THR A N 1
ATOM 573 C CA . THR A 1 78 ? -3.209 1.109 21.778 1.00 86.88 78 THR A CA 1
ATOM 574 C C . THR A 1 78 ? -2.626 0.836 20.390 1.00 86.88 78 THR A C 1
ATOM 576 O O . THR A 1 78 ? -1.760 -0.019 20.207 1.00 86.88 78 THR A O 1
ATOM 579 N N . THR A 1 79 ? -3.109 1.587 19.407 1.00 80.31 79 THR A N 1
ATOM 580 C CA . THR A 1 79 ? -2.600 1.636 18.035 1.00 80.31 79 THR A CA 1
ATOM 581 C C . THR A 1 79 ? -1.822 2.934 17.854 1.00 80.31 79 THR A C 1
ATOM 583 O O . THR A 1 79 ? -2.412 4.009 1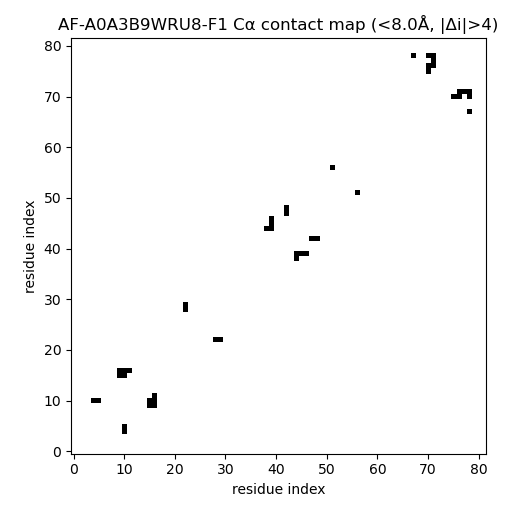7.917 1.00 80.31 79 THR A O 1
ATOM 586 N N . GLY A 1 80 ? -0.497 2.832 17.692 1.00 71.19 80 GLY A N 1
ATOM 587 C CA . GLY A 1 80 ? 0.414 3.973 17.530 1.00 71.19 80 GLY A CA 1
ATOM 588 C C . GLY A 1 80 ? 0.591 4.840 18.786 1.00 71.19 80 GLY A C 1
ATOM 589 O O . GLY A 1 80 ? -0.311 4.972 19.614 1.00 71.19 80 GLY A O 1
ATOM 590 N N . SER A 1 81 ? 1.782 5.424 18.931 1.00 58.06 81 SER A N 1
ATOM 591 C CA . SER A 1 81 ? 2.067 6.419 19.968 1.00 58.06 81 SER A CA 1
ATOM 592 C C . SER A 1 81 ? 1.287 7.696 19.662 1.00 58.06 81 SER A C 1
ATOM 594 O O . SER A 1 81 ? 1.382 8.209 18.546 1.00 58.06 81 SER A O 1
ATOM 596 N N . GLY A 1 82 ? 0.514 8.183 20.633 1.00 47.78 82 GLY A N 1
ATOM 597 C CA . GLY A 1 82 ? 0.073 9.580 20.637 1.00 47.78 82 GLY A CA 1
ATOM 598 C C . GLY A 1 82 ? 1.248 10.543 20.748 1.00 47.78 82 GLY A C 1
ATOM 599 O O . GLY A 1 82 ? 2.338 10.101 21.186 1.00 47.78 82 GLY A O 1
#

Foldseek 3Di:
DDPDPVPPPCSPPVVVVVVVVVQVVDDPHPVVVVVVVVCCVVVVNDNDDDDDDPVVVVVCVVCVVVVQVVCCVVPVDHDDDD

Radius of gyration: 20.84 Å; Cα contacts (8 Å, |Δi|>4): 23; chains: 1; bounding box: 43×44×40 Å